Protein AF-A0A5B0G0V1-F1 (afdb_monomer)

Mean predicted aligned error: 10.92 Å

Secondary structure (DSSP, 8-state):
-------------PPPP------GGGS------------EEETTTEEES-TTHHHHHHHHHHHHHT-S--SSPPP-------TT--

pLDDT: mean 72.72, std 11.05, range [40.25, 87.12]

Foldseek 3Di:
DDDPPDDDPPPLQADDADDDADDPVPDDDLDDFFFFFDWFAFVVPDTRCPRCRPVVRQVVRCVVSVHDGDHPDDDDDDDDDDPRRD

Radius of gyration: 17.96 Å; Cα contacts (8 Å, |Δi|>4): 83; chains: 1; bounding box: 43×21×58 Å

Solvent-accessible surface area (backbone atoms only — not comparable to full-atom values): 5860 Å² total; per-residue (Å²): 142,91,87,85,88,79,81,74,87,75,70,80,77,57,57,80,64,88,80,62,93,70,64,75,92,81,56,84,82,88,68,94,68,78,53,78,51,77,49,41,26,48,66,58,74,44,71,48,52,45,53,45,18,64,43,51,12,50,53,48,19,22,59,75,68,72,52,93,69,68,75,89,80,81,89,84,87,85,88,84,88,49,92,64,48,62

Structure (mmCIF, N/CA/C/O backbone):
data_AF-A0A5B0G0V1-F1
#
_entry.id   AF-A0A5B0G0V1-F1
#
loop_
_atom_site.group_PDB
_atom_site.id
_atom_site.type_symbol
_atom_site.label_atom_id
_atom_site.label_alt_id
_atom_site.label_comp_id
_atom_site.label_asym_id
_atom_site.label_entity_id
_atom_site.label_seq_id
_atom_site.pdbx_PDB_ins_code
_atom_site.Cartn_x
_atom_site.Cartn_y
_atom_site.Cartn_z
_atom_site.occupancy
_atom_site.B_iso_or_equiv
_atom_site.auth_seq_id
_atom_site.auth_comp_id
_atom_site.auth_asym_id
_atom_site.auth_atom_id
_atom_site.pdbx_PDB_model_num
ATOM 1 N N . ALA A 1 1 ? 11.938 15.118 -42.056 1.00 40.25 1 ALA A N 1
ATOM 2 C CA . ALA A 1 1 ? 12.003 13.896 -41.233 1.00 40.25 1 ALA A CA 1
ATOM 3 C C . ALA A 1 1 ? 10.994 14.034 -40.096 1.00 40.25 1 ALA A C 1
ATOM 5 O O . ALA A 1 1 ? 11.270 14.721 -39.125 1.00 40.25 1 ALA A O 1
ATOM 6 N N . ALA A 1 2 ? 9.790 13.493 -40.277 1.00 50.12 2 ALA A N 1
ATOM 7 C CA . ALA A 1 2 ? 8.686 13.570 -39.321 1.00 50.12 2 ALA A CA 1
ATOM 8 C C . ALA A 1 2 ? 8.330 12.136 -38.920 1.00 50.12 2 ALA A C 1
ATOM 10 O O . ALA A 1 2 ? 7.624 11.461 -39.660 1.00 50.12 2 ALA A O 1
ATOM 11 N N . ALA A 1 3 ? 8.913 11.631 -37.832 1.00 51.59 3 ALA A N 1
ATOM 12 C CA . ALA A 1 3 ? 8.689 10.245 -37.411 1.00 51.59 3 ALA A CA 1
ATOM 13 C C . ALA A 1 3 ? 8.999 9.986 -35.925 1.00 51.59 3 ALA A C 1
ATOM 15 O O . ALA A 1 3 ? 9.527 8.932 -35.591 1.00 51.59 3 ALA A O 1
ATOM 16 N N . VAL A 1 4 ? 8.692 10.919 -35.016 1.00 55.28 4 VAL A N 1
ATOM 17 C CA . VAL A 1 4 ? 8.772 10.640 -33.565 1.00 55.28 4 VAL A CA 1
ATOM 18 C C . VAL A 1 4 ? 7.568 11.248 -32.835 1.00 55.28 4 VAL A C 1
ATOM 20 O O . VAL A 1 4 ? 7.695 12.073 -31.942 1.00 55.28 4 VAL A O 1
ATOM 23 N N . LEU A 1 5 ? 6.362 10.868 -33.256 1.00 57.12 5 LEU A N 1
ATOM 24 C CA . LEU A 1 5 ? 5.111 11.116 -32.528 1.00 57.12 5 LEU A CA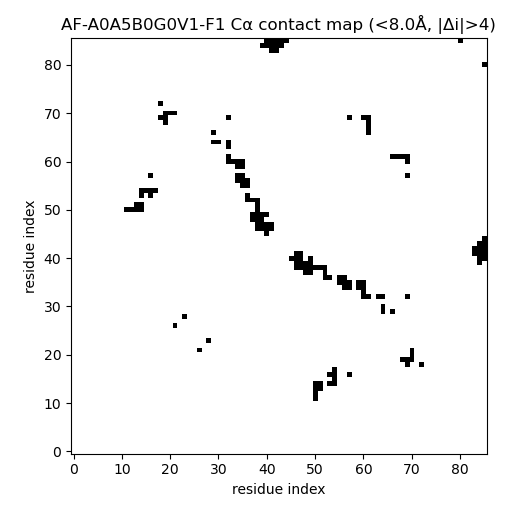 1
ATOM 25 C C . LEU A 1 5 ? 4.449 9.761 -32.292 1.00 57.12 5 LEU A C 1
ATOM 27 O O . LEU A 1 5 ? 3.542 9.363 -33.014 1.00 57.12 5 LEU A O 1
ATOM 31 N N . GLY A 1 6 ? 4.979 8.998 -31.341 1.00 57.31 6 GLY A N 1
ATOM 32 C CA . GLY A 1 6 ? 4.508 7.634 -31.132 1.00 57.31 6 GLY A CA 1
ATOM 33 C C . GLY A 1 6 ? 5.178 6.904 -29.982 1.00 57.31 6 GLY A C 1
ATOM 34 O O . GLY A 1 6 ? 5.476 5.728 -30.126 1.00 57.31 6 GLY A O 1
ATOM 35 N N . PHE A 1 7 ? 5.423 7.569 -28.851 1.00 55.28 7 PHE A N 1
ATOM 36 C CA . PHE A 1 7 ? 5.597 6.835 -27.600 1.00 55.28 7 PHE A CA 1
ATOM 37 C C . PHE A 1 7 ? 4.265 6.837 -26.868 1.00 55.28 7 PHE A C 1
ATOM 39 O O . PHE A 1 7 ? 3.832 7.817 -26.269 1.00 55.28 7 PHE A O 1
ATOM 46 N N . THR A 1 8 ? 3.592 5.711 -27.059 1.00 53.78 8 THR A N 1
ATOM 47 C CA . THR A 1 8 ? 2.414 5.225 -26.362 1.00 53.78 8 THR A CA 1
ATOM 48 C C . THR A 1 8 ? 2.327 5.751 -24.934 1.00 53.78 8 THR A C 1
ATOM 50 O O . THR A 1 8 ? 3.208 5.491 -24.114 1.00 53.78 8 THR A O 1
ATOM 53 N N . LEU A 1 9 ? 1.213 6.415 -24.631 1.00 54.41 9 LEU A N 1
ATOM 54 C CA . LEU A 1 9 ? 0.690 6.598 -23.282 1.00 54.41 9 LEU A CA 1
ATOM 55 C C . LEU A 1 9 ? 0.357 5.213 -22.695 1.00 54.41 9 LEU A C 1
ATOM 57 O O . LEU A 1 9 ? -0.806 4.857 -22.532 1.00 54.41 9 LEU A O 1
ATOM 61 N N . ALA A 1 10 ? 1.367 4.394 -22.406 1.00 51.91 10 ALA A N 1
ATOM 62 C CA . ALA A 1 10 ? 1.222 3.277 -21.490 1.00 51.91 10 ALA A CA 1
ATOM 63 C C . ALA A 1 10 ? 1.134 3.899 -20.095 1.00 51.91 10 ALA A C 1
ATOM 65 O O . ALA A 1 10 ? 2.118 3.985 -19.365 1.00 51.91 10 ALA A O 1
ATOM 66 N N . GLY A 1 11 ? -0.037 4.449 -19.769 1.00 48.03 11 GLY A N 1
ATOM 67 C CA . GLY A 1 11 ? -0.320 4.908 -18.422 1.00 48.03 11 GLY A CA 1
ATOM 68 C C . GLY A 1 11 ? -0.154 3.714 -17.495 1.00 48.03 11 GLY A C 1
ATOM 69 O O . GLY A 1 11 ? -0.913 2.752 -17.596 1.00 48.03 11 GLY A O 1
ATOM 70 N N . CYS A 1 12 ? 0.863 3.746 -16.634 1.00 54.84 12 CYS A N 1
ATOM 71 C CA . CYS A 1 12 ? 1.010 2.795 -15.543 1.00 54.84 12 CYS A CA 1
ATOM 72 C C . CYS A 1 12 ? -0.287 2.823 -14.733 1.00 54.84 12 CYS A C 1
ATOM 74 O O . CYS A 1 12 ? -0.544 3.772 -13.992 1.00 54.84 12 CYS A O 1
ATOM 76 N N . THR A 1 13 ? -1.145 1.820 -14.910 1.00 59.75 13 THR A N 1
ATOM 77 C CA . THR A 1 13 ? -2.404 1.758 -14.175 1.00 59.75 13 THR A CA 1
ATOM 78 C C . THR A 1 13 ? -2.069 1.324 -12.750 1.00 59.75 13 THR A C 1
ATOM 80 O O . THR A 1 13 ? -1.764 0.155 -12.502 1.00 59.75 13 THR A O 1
ATOM 83 N N . GLY A 1 14 ? -2.052 2.265 -11.808 1.00 60.81 14 GLY A N 1
ATOM 84 C CA . GLY A 1 14 ? -1.953 1.946 -10.385 1.00 60.81 14 GLY A CA 1
ATOM 85 C C . GLY A 1 14 ? -3.205 1.202 -9.919 1.00 60.81 14 GLY A C 1
ATOM 86 O O . GLY A 1 14 ? -4.306 1.457 -10.409 1.00 60.81 14 GLY A O 1
ATOM 87 N N . THR A 1 15 ? -3.061 0.268 -8.978 1.00 75.50 15 THR A N 1
ATOM 88 C CA . THR A 1 15 ? -4.231 -0.380 -8.374 1.00 75.50 15 THR A CA 1
ATOM 89 C C . THR A 1 15 ? -4.986 0.641 -7.525 1.00 75.50 15 THR A C 1
ATOM 91 O O . THR A 1 15 ? -4.420 1.212 -6.592 1.00 75.50 15 THR A O 1
ATOM 94 N N . ALA A 1 16 ? -6.264 0.866 -7.841 1.00 70.56 16 ALA A N 1
ATOM 95 C CA . ALA A 1 16 ? -7.116 1.758 -7.065 1.00 70.56 16 ALA A CA 1
ATOM 96 C C . ALA A 1 16 ? -7.308 1.211 -5.642 1.00 70.56 16 ALA A C 1
ATOM 98 O O . ALA A 1 16 ? -7.674 0.049 -5.452 1.00 70.56 16 ALA A O 1
ATOM 99 N N . MET A 1 17 ? -7.065 2.059 -4.643 1.00 73.38 17 MET A N 1
ATOM 100 C CA . MET A 1 17 ? -7.320 1.731 -3.244 1.00 73.38 17 MET A CA 1
ATOM 101 C C . MET A 1 17 ? -8.832 1.702 -3.004 1.00 73.38 17 MET A C 1
ATOM 103 O O . MET A 1 17 ? -9.538 2.636 -3.386 1.00 73.38 17 MET A O 1
ATOM 107 N N . LYS A 1 18 ? -9.343 0.641 -2.372 1.00 73.25 18 LYS A N 1
ATOM 108 C CA . LYS A 1 18 ? -10.760 0.569 -2.005 1.00 73.25 18 LYS A CA 1
ATOM 109 C C . LYS A 1 18 ? -10.956 1.316 -0.693 1.00 73.25 18 LYS A C 1
ATOM 111 O O . LYS A 1 18 ? -10.588 0.825 0.371 1.00 73.25 18 LYS A O 1
ATOM 116 N N . THR A 1 19 ? -11.517 2.514 -0.766 1.00 68.94 19 THR A N 1
ATOM 117 C CA . THR A 1 19 ? -12.022 3.228 0.406 1.00 68.94 19 THR A CA 1
ATOM 118 C C . THR A 1 19 ? -13.515 2.963 0.514 1.00 68.94 19 THR A C 1
ATOM 120 O O . THR A 1 19 ? -14.256 3.096 -0.457 1.00 68.94 19 THR A O 1
ATOM 123 N N . GLN A 1 20 ? -13.961 2.531 1.687 1.00 68.69 20 GLN A N 1
ATOM 124 C CA . GLN A 1 20 ? -15.381 2.422 1.987 1.00 68.69 20 GLN A CA 1
ATOM 125 C C . GLN A 1 20 ? -15.710 3.465 3.048 1.00 68.69 20 GLN A C 1
ATOM 127 O O . GLN A 1 20 ? -15.014 3.583 4.057 1.00 68.69 20 GLN A O 1
ATOM 132 N N . GLN A 1 21 ? -16.740 4.260 2.777 1.00 65.44 21 GLN A N 1
ATOM 13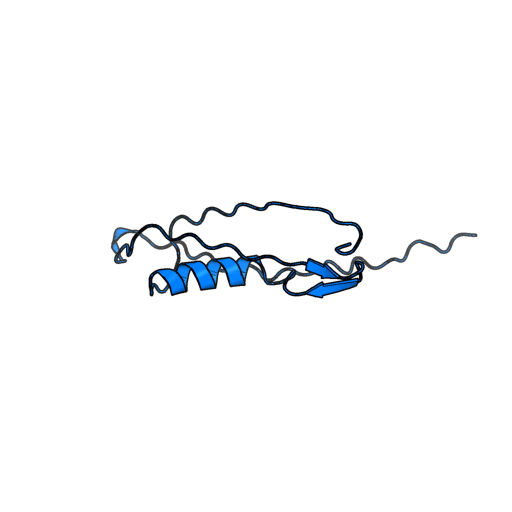3 C CA . GLN A 1 21 ? -17.254 5.242 3.718 1.00 65.44 21 GLN A CA 1
ATOM 134 C C . GLN A 1 21 ? -18.220 4.509 4.649 1.00 65.44 21 GLN A C 1
ATOM 136 O O . GLN A 1 21 ? -19.352 4.218 4.268 1.00 65.44 21 GLN A O 1
ATOM 141 N N . TYR A 1 22 ? -17.757 4.172 5.847 1.00 70.00 22 TYR A N 1
ATOM 142 C CA . TYR A 1 22 ? -18.586 3.523 6.855 1.00 70.00 22 TYR A CA 1
ATOM 143 C C . TYR A 1 22 ? -19.147 4.553 7.832 1.00 70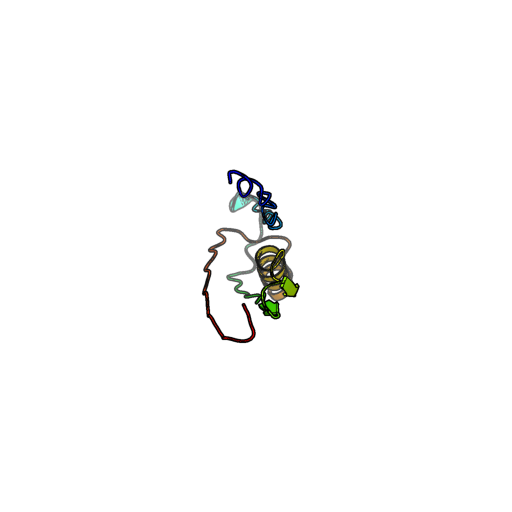.00 22 TYR A C 1
ATOM 145 O O . TYR A 1 22 ? -18.432 5.456 8.270 1.00 70.00 22 TYR A O 1
ATOM 153 N N . ASP A 1 23 ? -20.422 4.406 8.185 1.00 64.06 23 ASP A N 1
ATOM 154 C CA . ASP A 1 23 ? -21.037 5.198 9.244 1.00 64.06 23 ASP A CA 1
ATOM 155 C C . ASP A 1 23 ? -20.491 4.733 10.600 1.00 64.06 23 ASP A C 1
ATOM 157 O O . ASP A 1 23 ? -20.609 3.560 10.958 1.00 64.06 23 ASP A O 1
ATOM 161 N N . ALA A 1 24 ? -19.875 5.644 11.356 1.00 65.38 24 ALA A N 1
ATOM 162 C CA . ALA A 1 24 ? -19.220 5.331 12.625 1.00 65.38 24 ALA A CA 1
ATOM 163 C C . ALA A 1 24 ? -20.169 4.721 13.677 1.00 65.38 24 ALA A C 1
ATOM 165 O O . ALA A 1 24 ? -19.694 4.101 14.625 1.00 65.38 24 ALA A O 1
ATOM 166 N N . SER A 1 25 ? -21.490 4.862 13.515 1.00 68.88 25 SER A N 1
ATOM 167 C CA . SER A 1 25 ? -22.490 4.269 14.412 1.00 68.88 25 SER A CA 1
ATOM 168 C C . SER A 1 25 ? -22.663 2.752 14.254 1.00 68.88 25 SER A C 1
ATOM 170 O O . SER A 1 25 ? -23.220 2.115 15.146 1.00 68.88 25 SER A O 1
ATOM 172 N N . GLN A 1 26 ? -22.186 2.162 13.151 1.00 69.06 26 GLN A N 1
ATOM 173 C CA . GLN A 1 26 ? -22.414 0.747 12.820 1.00 69.06 26 GLN A CA 1
ATOM 174 C C . GLN A 1 26 ? -21.182 -0.152 13.015 1.00 69.06 26 GLN A C 1
ATOM 176 O O . GLN A 1 26 ? -21.270 -1.354 12.773 1.00 69.06 26 GLN A O 1
ATOM 181 N N . TYR A 1 27 ? -20.040 0.395 13.452 1.00 66.19 27 TYR A N 1
ATOM 182 C CA . TYR A 1 27 ? -18.772 -0.343 13.507 1.00 66.19 27 TYR A CA 1
ATOM 183 C C . TYR A 1 27 ? -18.008 -0.119 14.812 1.00 66.19 27 TYR A C 1
ATOM 185 O O . TYR A 1 27 ? -17.996 0.970 15.383 1.00 66.19 27 TYR A O 1
ATOM 193 N N . THR A 1 28 ? -17.312 -1.160 15.273 1.00 71.38 28 THR A N 1
ATOM 194 C CA . THR A 1 28 ? -16.405 -1.064 16.421 1.00 71.38 28 THR A CA 1
ATOM 195 C C . THR A 1 28 ? -15.083 -0.440 15.986 1.00 71.38 28 THR A C 1
ATOM 197 O O . THR A 1 28 ? -14.329 -1.020 15.206 1.00 71.38 28 THR A O 1
ATOM 200 N N . VAL A 1 29 ? -14.778 0.747 16.509 1.00 76.44 29 VAL A N 1
ATOM 201 C CA . VAL A 1 29 ? -13.503 1.422 16.251 1.00 76.44 29 VAL A CA 1
ATOM 202 C C . VAL A 1 29 ? -12.392 0.712 17.028 1.00 76.44 29 VAL A C 1
ATOM 204 O O . VAL A 1 29 ? -12.278 0.855 18.242 1.00 76.44 29 VAL A O 1
ATOM 207 N N . LEU A 1 30 ? -11.552 -0.039 16.313 1.00 75.81 30 LEU A N 1
ATOM 208 C CA . LEU A 1 30 ? -10.411 -0.782 16.876 1.00 75.81 30 LEU A CA 1
ATOM 209 C C . LEU A 1 30 ? -9.215 0.123 17.249 1.00 75.81 30 LEU A C 1
ATOM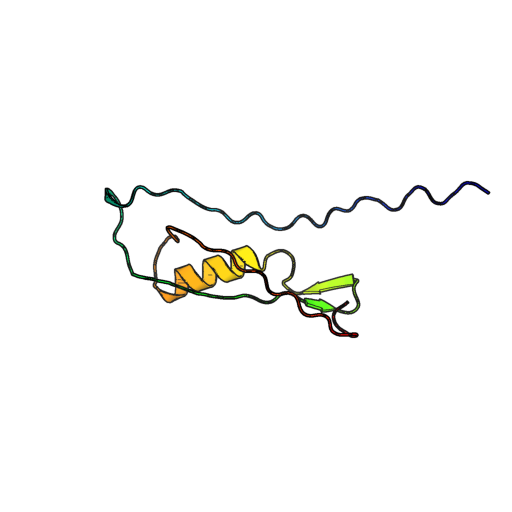 211 O O . LEU A 1 30 ? -8.268 -0.326 17.893 1.00 75.81 30 LEU A O 1
ATOM 215 N N . GLY A 1 31 ? -9.255 1.401 16.859 1.00 79.06 31 GLY A N 1
ATOM 216 C CA . GLY A 1 31 ? -8.235 2.413 17.152 1.00 79.06 31 GLY A CA 1
ATOM 217 C C . GLY A 1 31 ? -7.495 2.920 15.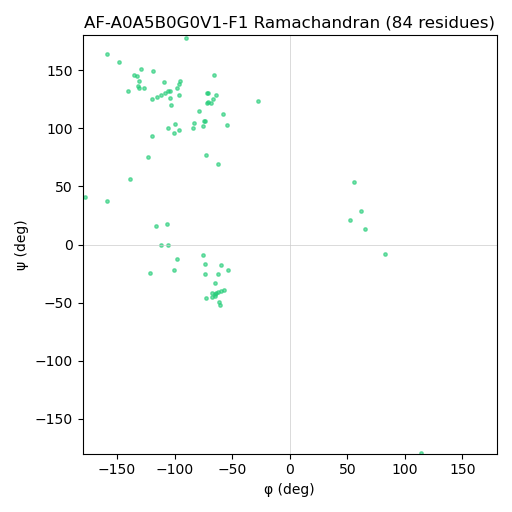910 1.00 79.06 31 GLY A C 1
ATOM 218 O O . GLY A 1 31 ? -7.779 2.515 14.785 1.00 79.06 31 GLY A O 1
ATOM 219 N N . HIS A 1 32 ? -6.542 3.836 16.114 1.00 81.62 32 HIS A N 1
ATOM 220 C CA . HIS A 1 32 ? -5.727 4.383 15.027 1.00 81.62 32 HIS A CA 1
ATOM 221 C C . HIS A 1 32 ? -4.733 3.330 14.519 1.00 81.62 32 HIS A C 1
ATOM 223 O O . HIS A 1 32 ? -4.027 2.700 15.314 1.00 81.62 32 HIS A O 1
ATOM 229 N N . SER A 1 33 ? -4.684 3.143 13.201 1.00 76.75 33 SER A N 1
ATOM 230 C CA . SER A 1 33 ? -3.734 2.252 12.542 1.00 76.75 33 SER A CA 1
ATOM 231 C C . SER A 1 33 ? -2.985 2.999 11.452 1.00 76.75 33 SER A C 1
ATOM 233 O O . SER A 1 33 ? -3.594 3.710 10.655 1.00 76.75 33 SER A O 1
ATOM 235 N N . GLU A 1 34 ? -1.673 2.802 11.411 1.00 82.00 34 GLU A N 1
ATOM 236 C CA . GLU A 1 34 ? -0.778 3.391 10.428 1.00 82.00 34 GLU A CA 1
ATOM 237 C C . GLU A 1 34 ? 0.103 2.283 9.852 1.00 82.00 34 GLU A C 1
ATOM 239 O O . GLU A 1 34 ? 0.636 1.447 10.585 1.00 82.00 34 GLU A O 1
ATOM 244 N N . ALA A 1 35 ? 0.259 2.273 8.532 1.00 83.50 35 ALA A N 1
ATOM 245 C CA . ALA A 1 35 ? 1.250 1.449 7.867 1.00 83.50 35 ALA A CA 1
ATOM 246 C C . ALA A 1 35 ? 1.745 2.141 6.598 1.00 83.50 35 ALA A C 1
ATOM 248 O O . ALA A 1 35 ? 1.069 2.986 6.011 1.00 83.50 35 ALA A O 1
ATOM 249 N N . SER A 1 36 ? 2.942 1.754 6.170 1.00 84.50 36 SER A N 1
ATOM 250 C CA . SER A 1 36 ? 3.589 2.273 4.971 1.00 84.50 36 SER A CA 1
ATOM 251 C C . SER A 1 36 ? 4.067 1.123 4.091 1.00 84.50 36 SER A C 1
ATOM 253 O O . SER A 1 36 ? 4.369 0.029 4.570 1.00 84.50 36 SER A O 1
ATOM 255 N N . ALA A 1 37 ? 4.124 1.365 2.784 1.00 84.38 37 ALA A N 1
ATOM 256 C CA . ALA A 1 37 ? 4.685 0.421 1.833 1.00 84.38 37 ALA A CA 1
ATOM 257 C C . ALA A 1 37 ? 5.490 1.162 0.767 1.00 84.38 37 ALA A C 1
ATOM 259 O O . ALA A 1 37 ? 5.023 2.131 0.169 1.00 84.38 37 ALA A O 1
ATOM 260 N N . THR A 1 38 ? 6.696 0.661 0.515 1.00 83.69 38 THR A N 1
ATOM 261 C CA . THR A 1 38 ? 7.603 1.200 -0.498 1.00 83.69 38 THR A CA 1
ATOM 262 C C . THR A 1 38 ? 7.459 0.420 -1.799 1.00 83.69 38 THR A C 1
ATOM 264 O O . THR A 1 38 ? 7.307 -0.810 -1.794 1.00 83.69 38 THR A O 1
ATOM 267 N N . GLY A 1 39 ? 7.518 1.158 -2.902 1.00 83.19 39 GLY A N 1
ATOM 268 C CA . GLY A 1 39 ? 7.719 0.642 -4.246 1.00 83.19 39 GLY A CA 1
ATOM 269 C C . GLY A 1 39 ? 9.001 1.222 -4.834 1.00 83.19 39 GLY A C 1
ATOM 270 O O . GLY A 1 39 ? 9.411 2.322 -4.460 1.00 83.19 39 GLY A O 1
ATOM 271 N N . ILE A 1 40 ? 9.652 0.456 -5.704 1.00 83.88 40 ILE A N 1
ATOM 272 C CA . ILE A 1 40 ? 10.926 0.810 -6.333 1.00 83.88 40 ILE A CA 1
ATOM 273 C C . ILE A 1 40 ? 10.811 0.580 -7.840 1.00 83.88 40 ILE A C 1
ATOM 275 O O . ILE A 1 40 ? 10.250 -0.426 -8.270 1.00 83.88 40 ILE A O 1
ATOM 279 N N . MET A 1 41 ? 11.387 1.479 -8.639 1.00 80.44 41 MET A N 1
ATOM 280 C CA . MET A 1 41 ? 11.608 1.271 -10.071 1.00 80.44 41 MET A CA 1
ATOM 281 C C . MET A 1 41 ? 13.066 0.873 -10.291 1.00 80.44 41 MET A C 1
ATOM 283 O O . MET A 1 41 ? 13.943 1.721 -10.337 1.00 80.44 41 MET A O 1
ATOM 287 N N . LEU A 1 42 ? 13.369 -0.416 -10.393 1.00 75.94 42 LEU A N 1
ATOM 288 C CA . LEU A 1 42 ? 14.750 -0.836 -10.622 1.00 75.94 42 LEU A CA 1
ATOM 289 C C . LEU A 1 42 ? 15.163 -0.478 -12.059 1.00 75.94 42 LEU A C 1
ATOM 291 O O . LEU A 1 42 ? 14.511 -0.920 -13.012 1.00 75.94 42 LEU A O 1
ATOM 295 N N . LEU A 1 43 ? 16.233 0.318 -12.198 1.00 76.88 43 LEU A N 1
ATOM 296 C CA . LEU A 1 43 ? 16.759 0.814 -13.482 1.00 76.88 43 LEU A CA 1
ATOM 297 C C . LEU A 1 43 ? 15.700 1.494 -14.377 1.00 76.88 43 LEU A C 1
ATOM 299 O O . LEU A 1 43 ? 15.841 1.499 -15.598 1.00 76.88 43 LEU A O 1
ATOM 303 N N . GLY A 1 44 ? 14.590 1.964 -13.797 1.00 72.25 44 GLY A N 1
ATOM 304 C CA . GLY A 1 44 ? 13.567 2.737 -14.511 1.00 72.25 44 GLY A CA 1
ATOM 305 C C . GLY A 1 44 ? 12.547 1.939 -15.282 1.00 72.25 44 GLY A C 1
ATOM 306 O O . GLY A 1 44 ? 11.554 2.495 -15.746 1.00 72.25 44 GLY A O 1
ATOM 307 N N . VAL A 1 45 ? 12.761 0.630 -15.394 1.00 73.00 45 VAL A N 1
ATOM 308 C CA . VAL A 1 45 ? 11.949 -0.234 -16.257 1.00 73.00 45 VAL A CA 1
ATOM 309 C C . VAL A 1 45 ? 11.271 -1.353 -15.475 1.00 73.00 45 VAL A C 1
ATOM 311 O O . VAL A 1 45 ? 10.229 -1.844 -15.898 1.00 73.00 45 VAL A O 1
ATOM 314 N N . ILE A 1 46 ? 11.816 -1.754 -14.324 1.00 78.75 46 ILE A N 1
ATOM 315 C CA . ILE A 1 46 ? 11.298 -2.891 -13.556 1.00 78.75 46 ILE A CA 1
ATOM 316 C C . ILE A 1 46 ? 10.556 -2.373 -12.310 1.00 78.75 46 ILE A C 1
ATOM 318 O O . ILE A 1 46 ? 11.200 -2.041 -11.310 1.00 78.75 46 ILE A O 1
ATOM 322 N N . PRO A 1 47 ? 9.209 -2.301 -12.326 1.00 77.75 47 PRO A N 1
ATOM 323 C CA . PRO A 1 47 ? 8.420 -1.892 -11.168 1.00 77.75 47 PRO A CA 1
ATOM 324 C C . PRO A 1 47 ? 8.368 -3.011 -10.121 1.00 77.75 47 PRO A C 1
ATOM 326 O O . PRO A 1 47 ? 7.637 -3.990 -10.263 1.00 77.75 47 PRO A O 1
ATOM 329 N N . ILE A 1 48 ? 9.095 -2.849 -9.019 1.00 79.75 48 ILE A N 1
ATOM 330 C CA . ILE A 1 48 ? 9.069 -3.764 -7.875 1.00 79.75 48 ILE A CA 1
ATOM 331 C C . ILE A 1 48 ? 8.165 -3.166 -6.797 1.00 79.75 48 ILE A C 1
ATOM 333 O O . ILE A 1 48 ? 8.527 -2.214 -6.107 1.00 79.75 48 ILE A O 1
ATOM 337 N N . GLY A 1 49 ? 6.951 -3.704 -6.658 1.00 78.50 49 GLY A N 1
ATOM 338 C CA . GLY A 1 49 ? 6.000 -3.269 -5.625 1.00 78.50 49 GLY A CA 1
ATOM 339 C C . GLY A 1 49 ? 5.499 -1.823 -5.770 1.00 78.50 49 GLY A C 1
ATOM 340 O O . GLY A 1 49 ? 4.907 -1.297 -4.830 1.00 78.50 49 GLY A O 1
ATOM 341 N N . GLN A 1 50 ? 5.733 -1.188 -6.926 1.00 77.94 50 GLN A N 1
ATOM 342 C CA . GLN A 1 50 ? 5.344 0.194 -7.238 1.00 77.94 50 GLN A CA 1
ATOM 343 C C . GLN A 1 50 ? 3.831 0.332 -7.459 1.00 77.94 50 GLN A C 1
ATOM 345 O O . GLN A 1 50 ? 3.196 1.214 -6.886 1.00 77.94 50 GLN A O 1
ATOM 350 N N . ASN A 1 51 ? 3.236 -0.575 -8.239 1.00 79.50 51 ASN A N 1
ATOM 351 C CA . ASN A 1 51 ? 1.852 -0.436 -8.712 1.00 79.50 51 ASN A CA 1
ATOM 352 C C . ASN A 1 51 ? 0.794 -0.675 -7.624 1.00 79.50 51 ASN A C 1
ATOM 354 O O . ASN A 1 51 ? -0.317 -0.157 -7.723 1.00 79.50 51 ASN A O 1
ATOM 358 N N . ASN A 1 52 ? 1.131 -1.448 -6.589 1.00 81.50 52 ASN A N 1
ATOM 359 C CA . ASN A 1 52 ? 0.222 -1.839 -5.509 1.00 81.50 52 ASN A CA 1
ATOM 360 C C . ASN A 1 52 ? 0.640 -1.287 -4.136 1.00 81.50 52 ASN A C 1
ATOM 362 O O . ASN A 1 52 ? 0.150 -1.765 -3.114 1.00 81.50 52 ASN A O 1
ATOM 366 N N . ARG A 1 53 ? 1.536 -0.288 -4.086 1.00 84.12 53 ARG A N 1
ATOM 367 C CA . ARG A 1 53 ? 2.055 0.263 -2.821 1.00 84.12 53 ARG A CA 1
ATOM 368 C C . ARG A 1 53 ? 0.948 0.775 -1.893 1.00 84.12 53 ARG A C 1
ATOM 370 O O . ARG A 1 53 ? 0.988 0.498 -0.703 1.00 84.12 53 ARG A O 1
ATOM 377 N N . PHE A 1 54 ? -0.087 1.422 -2.430 1.00 83.06 54 PHE A N 1
ATOM 378 C CA . PHE A 1 54 ? -1.207 1.931 -1.626 1.00 83.06 54 PHE A CA 1
ATOM 379 C C . PHE A 1 54 ? -2.053 0.822 -1.020 1.00 83.06 54 PHE A C 1
ATOM 381 O O . PHE A 1 54 ? -2.343 0.860 0.170 1.00 83.06 54 PHE A O 1
ATOM 388 N N . VAL A 1 55 ? -2.387 -0.196 -1.814 1.00 85.25 55 VAL A N 1
ATOM 389 C CA . VAL A 1 55 ? -3.160 -1.352 -1.344 1.00 85.25 55 VAL A CA 1
ATOM 390 C C . VAL A 1 55 ? -2.368 -2.132 -0.301 1.00 85.25 55 VAL A C 1
ATOM 392 O O . VAL A 1 55 ? -2.895 -2.457 0.751 1.00 85.25 55 VAL A O 1
ATOM 395 N N . ARG A 1 56 ? -1.064 -2.335 -0.520 1.00 87.12 56 ARG A N 1
ATOM 396 C CA . ARG A 1 56 ? -0.190 -2.993 0.462 1.00 87.12 56 ARG A CA 1
ATOM 397 C C . ARG A 1 56 ? -0.083 -2.215 1.771 1.00 87.12 56 ARG A C 1
ATOM 399 O O . ARG A 1 56 ? -0.067 -2.833 2.831 1.00 87.12 56 ARG A O 1
ATOM 406 N N . ALA A 1 57 ? 0.011 -0.887 1.705 1.00 85.88 57 ALA A N 1
ATOM 407 C CA . ALA A 1 57 ? 0.007 -0.043 2.897 1.00 85.88 57 ALA A CA 1
ATOM 408 C C . ALA A 1 57 ? -1.344 -0.135 3.626 1.00 85.88 57 ALA A C 1
ATOM 410 O O . ALA A 1 57 ? -1.372 -0.317 4.839 1.00 85.88 57 ALA A O 1
ATOM 411 N N . GLN A 1 58 ? -2.458 -0.091 2.890 1.00 83.69 58 GLN A N 1
ATOM 412 C CA . GLN A 1 58 ? -3.802 -0.247 3.444 1.00 83.69 58 GLN A CA 1
ATOM 413 C C . GLN A 1 58 ? -3.989 -1.617 4.118 1.00 83.69 58 GLN A C 1
ATOM 415 O O . GLN A 1 58 ? -4.355 -1.668 5.290 1.00 83.69 58 GLN A O 1
ATOM 420 N N . ASP A 1 59 ? -3.676 -2.714 3.427 1.00 86.12 59 ASP A N 1
ATOM 421 C CA . ASP A 1 59 ? -3.793 -4.081 3.950 1.00 86.12 59 ASP A CA 1
ATOM 422 C C . ASP A 1 59 ? -2.921 -4.288 5.194 1.00 86.12 59 ASP A C 1
ATOM 424 O O . ASP A 1 59 ? -3.345 -4.915 6.166 1.00 86.12 59 ASP A O 1
ATOM 428 N N . ALA A 1 60 ? -1.705 -3.730 5.199 1.00 85.62 60 ALA A N 1
ATOM 429 C CA . ALA A 1 60 ? -0.819 -3.783 6.356 1.00 85.62 60 ALA A CA 1
ATOM 430 C C . ALA A 1 60 ? -1.406 -3.034 7.563 1.00 85.62 60 ALA A C 1
ATOM 432 O O . ALA A 1 60 ? -1.347 -3.551 8.679 1.00 85.62 60 ALA A O 1
ATOM 433 N N . ALA A 1 61 ? -2.016 -1.863 7.351 1.00 85.06 61 ALA A N 1
ATOM 434 C CA . ALA A 1 61 ? -2.664 -1.102 8.418 1.00 85.06 61 ALA A CA 1
ATOM 435 C C . ALA A 1 61 ? -3.903 -1.831 8.961 1.00 85.06 61 ALA A C 1
ATOM 437 O O . ALA A 1 61 ? -4.098 -1.895 10.175 1.00 85.06 61 ALA A O 1
ATOM 438 N N . ILE A 1 62 ? -4.718 -2.427 8.090 1.00 85.38 62 ILE A N 1
ATOM 439 C CA . ILE A 1 62 ? -5.890 -3.219 8.488 1.00 85.38 62 ILE A CA 1
ATOM 440 C C . ILE A 1 62 ? -5.444 -4.425 9.331 1.00 8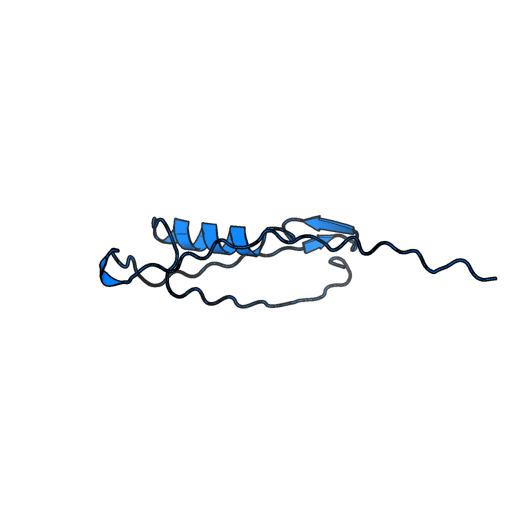5.38 62 ILE A C 1
ATOM 442 O O . ILE A 1 62 ? -5.914 -4.625 10.456 1.00 85.38 62 ILE A O 1
ATOM 446 N N . LYS A 1 63 ? -4.450 -5.175 8.837 1.00 84.94 63 LYS A N 1
ATOM 447 C CA . LYS A 1 63 ? -3.916 -6.367 9.506 1.00 84.94 63 LYS A CA 1
ATOM 448 C C . LYS A 1 63 ? -3.239 -6.051 10.841 1.00 84.94 63 LYS A C 1
ATOM 450 O O . LYS A 1 63 ? -3.337 -6.858 11.760 1.00 84.94 63 LYS A O 1
ATO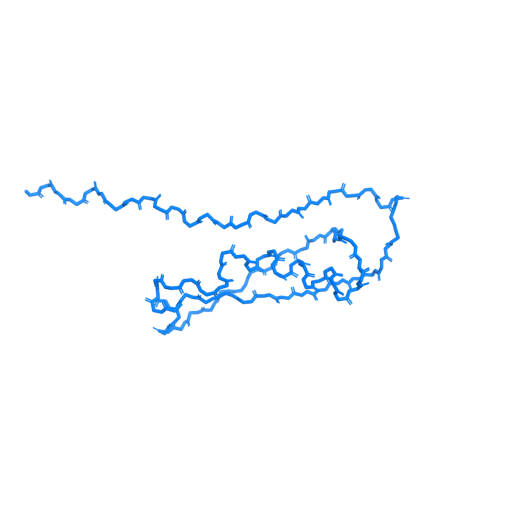M 455 N N . ALA A 1 64 ? -2.596 -4.890 10.985 1.00 84.19 64 ALA A N 1
ATOM 456 C CA . ALA A 1 64 ? -1.924 -4.490 12.226 1.00 84.19 64 ALA A CA 1
ATOM 457 C C . ALA A 1 64 ? -2.877 -4.358 13.428 1.00 84.19 64 ALA A C 1
ATOM 459 O O . ALA A 1 64 ? -2.442 -4.496 14.572 1.00 84.19 64 ALA A O 1
ATOM 460 N N . LYS A 1 65 ? -4.167 -4.100 13.183 1.00 81.38 65 LYS A N 1
ATOM 461 C CA . LYS A 1 65 ? -5.201 -4.015 14.227 1.00 81.38 65 LYS A CA 1
ATOM 462 C C . LYS A 1 65 ? -6.218 -5.152 14.181 1.00 81.38 65 LYS A C 1
ATOM 464 O O . LYS A 1 65 ? -7.108 -5.179 15.023 1.00 81.38 65 LYS A O 1
ATOM 469 N N . GLY A 1 66 ? -6.079 -6.082 13.234 1.00 79.50 66 GLY A N 1
ATOM 470 C CA . GLY A 1 66 ? -7.028 -7.180 13.044 1.00 79.50 66 GLY A CA 1
ATOM 471 C C . GLY A 1 66 ? -8.439 -6.705 12.687 1.00 79.50 66 GLY A C 1
ATOM 472 O O . GLY A 1 66 ? -9.401 -7.364 13.061 1.00 79.50 66 GLY A O 1
ATOM 473 N N . GLY A 1 67 ? -8.558 -5.544 12.035 1.00 76.81 67 GLY A N 1
ATOM 474 C CA . GLY A 1 67 ? -9.840 -5.023 11.560 1.00 76.81 67 GLY A CA 1
ATOM 475 C C . GLY A 1 67 ? -10.166 -5.481 10.144 1.00 76.81 67 GLY A C 1
ATOM 476 O O . GLY A 1 67 ? -9.344 -6.123 9.497 1.00 76.81 67 GLY A O 1
ATOM 477 N N . ASP A 1 68 ? -11.340 -5.088 9.651 1.00 78.69 68 ASP A N 1
ATOM 478 C CA . ASP A 1 68 ? -11.783 -5.384 8.279 1.00 78.69 68 ASP A CA 1
ATOM 479 C C . ASP A 1 68 ? -11.606 -4.192 7.325 1.00 78.69 68 ASP A C 1
ATOM 481 O O . ASP A 1 68 ? -11.524 -4.364 6.109 1.00 78.69 68 ASP A O 1
ATOM 485 N N . ALA A 1 69 ? -11.535 -2.965 7.859 1.00 77.62 69 ALA A N 1
ATOM 486 C CA . ALA A 1 69 ? -11.364 -1.759 7.059 1.00 77.62 69 ALA A CA 1
ATOM 487 C C . ALA A 1 69 ? -10.803 -0.564 7.844 1.00 77.62 69 ALA A C 1
ATOM 489 O O . ALA A 1 69 ? -10.837 -0.523 9.073 1.00 77.62 69 ALA A O 1
ATOM 490 N N . LEU A 1 70 ? -10.317 0.439 7.104 1.00 78.75 70 LEU A N 1
ATOM 491 C CA . LEU A 1 70 ? -9.898 1.734 7.644 1.00 78.75 70 LEU A CA 1
ATOM 492 C C . LEU A 1 70 ? -11.015 2.770 7.473 1.00 78.75 70 LEU A C 1
ATOM 494 O O . LEU A 1 70 ? -11.569 2.913 6.385 1.00 78.75 70 LEU A O 1
ATOM 498 N N . ILE A 1 71 ? -11.284 3.534 8.532 1.00 74.25 71 ILE A N 1
ATOM 499 C CA . ILE A 1 71 ? -12.188 4.693 8.537 1.00 74.25 71 ILE A CA 1
ATOM 500 C C . ILE A 1 71 ? -11.314 5.949 8.682 1.00 74.25 71 ILE A C 1
ATOM 502 O O . ILE A 1 71 ? -10.342 5.922 9.434 1.00 74.25 71 ILE A O 1
ATOM 506 N N . ASN A 1 72 ? -11.630 7.041 7.973 1.00 73.19 72 ASN A N 1
ATOM 507 C CA . ASN A 1 72 ? -10.815 8.271 7.937 1.00 73.19 72 ASN A CA 1
ATOM 508 C C . ASN A 1 72 ? -9.352 8.036 7.498 1.00 73.19 72 ASN A C 1
ATOM 510 O O . ASN A 1 72 ? -8.404 8.420 8.184 1.00 73.19 72 ASN A O 1
ATOM 514 N N . THR A 1 73 ? -9.149 7.400 6.342 1.00 75.50 73 THR A N 1
ATOM 515 C CA . THR A 1 73 ? -7.808 7.160 5.784 1.00 75.50 73 THR A CA 1
ATOM 516 C C . THR A 1 73 ? -7.116 8.459 5.378 1.00 75.50 73 THR A C 1
ATOM 518 O O . THR A 1 73 ? -7.637 9.192 4.537 1.00 75.50 73 THR A O 1
ATOM 521 N N . GLN A 1 74 ? -5.907 8.699 5.887 1.00 78.69 74 GLN A N 1
ATOM 522 C CA . GLN A 1 74 ? -5.001 9.717 5.354 1.00 78.69 74 GLN A CA 1
ATOM 523 C C . GLN A 1 74 ? -3.900 9.035 4.543 1.00 78.69 74 GLN A C 1
ATOM 525 O O . GLN A 1 74 ? -3.222 8.140 5.042 1.00 78.69 74 GLN A O 1
ATOM 530 N N . VAL A 1 75 ? -3.727 9.450 3.289 1.00 81.56 75 VAL A N 1
ATOM 531 C CA . VAL A 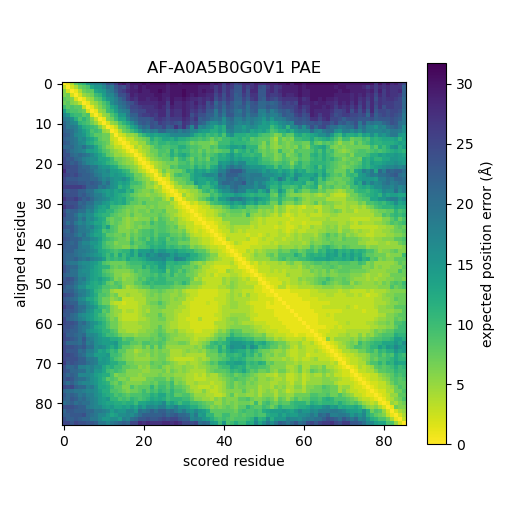1 75 ? -2.668 8.937 2.413 1.00 81.56 75 VAL A CA 1
ATOM 532 C C . VAL A 1 75 ? -1.565 9.983 2.335 1.00 81.56 75 VAL A C 1
ATOM 534 O O . VAL A 1 75 ? -1.813 11.108 1.907 1.00 81.56 75 VAL A O 1
ATOM 537 N N . GLN A 1 76 ? -0.351 9.615 2.745 1.00 81.12 76 GLN A N 1
ATOM 538 C CA . GLN A 1 76 ? 0.841 10.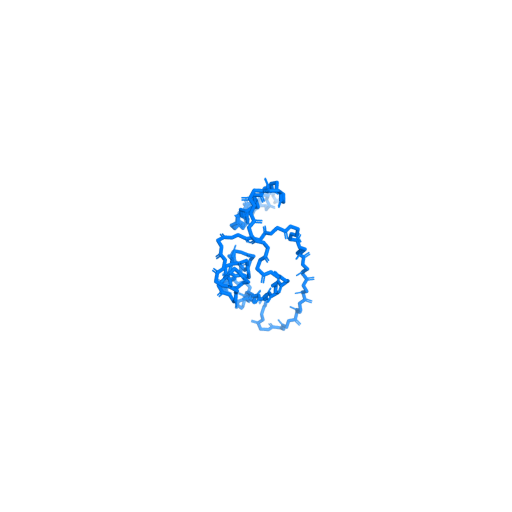445 2.576 1.00 81.12 76 GLN A CA 1
ATOM 539 C C . GLN A 1 76 ? 1.823 9.748 1.637 1.00 81.12 76 GLN A C 1
ATOM 541 O O . GLN A 1 76 ? 2.199 8.597 1.857 1.00 81.12 76 GLN A O 1
ATOM 546 N N . GLU A 1 77 ? 2.257 10.454 0.596 1.00 75.38 77 GLU A N 1
ATOM 547 C CA . GLU A 1 77 ? 3.306 9.988 -0.305 1.00 75.38 77 GLU A CA 1
ATOM 548 C C . GLU A 1 77 ? 4.618 10.714 -0.005 1.00 75.38 77 GLU A C 1
ATOM 550 O O . GLU A 1 77 ? 4.665 11.941 0.082 1.00 75.38 77 GLU A O 1
ATOM 555 N N . LYS A 1 78 ? 5.705 9.948 0.110 1.00 80.00 78 LYS A N 1
ATOM 556 C CA . LYS A 1 78 ? 7.069 10.479 0.141 1.00 80.00 78 LYS A CA 1
ATOM 557 C C . LYS A 1 78 ? 7.835 9.889 -1.030 1.00 80.00 78 LYS A C 1
ATOM 559 O O . LYS A 1 78 ? 7.900 8.670 -1.182 1.00 80.00 78 LYS A O 1
ATOM 564 N N . TRP A 1 79 ? 8.403 10.767 -1.844 1.00 74.44 79 TRP A N 1
ATOM 565 C CA . TRP A 1 79 ? 9.188 10.396 -3.010 1.00 74.44 79 TRP A CA 1
ATOM 566 C C . TRP A 1 79 ? 10.660 10.616 -2.709 1.00 74.44 79 TRP A C 1
ATOM 568 O O . TRP A 1 79 ? 11.053 11.659 -2.189 1.00 74.44 79 TRP A O 1
ATOM 578 N N . PHE A 1 80 ? 11.468 9.617 -3.029 1.00 73.25 80 PHE A N 1
ATOM 579 C CA . PHE A 1 80 ? 12.911 9.689 -2.912 1.00 73.25 80 PHE A CA 1
ATOM 580 C C . PHE A 1 80 ? 13.509 9.191 -4.223 1.00 73.25 80 PHE A C 1
ATOM 582 O O . PHE A 1 80 ? 13.035 8.208 -4.794 1.00 73.25 80 PHE A O 1
ATOM 589 N N . TRP A 1 81 ? 14.517 9.907 -4.711 1.00 60.75 81 TRP A N 1
ATOM 590 C CA . TRP A 1 81 ? 15.213 9.575 -5.943 1.00 60.75 81 TRP A CA 1
ATOM 591 C C . TRP A 1 81 ? 16.606 9.053 -5.609 1.00 60.75 81 TRP A C 1
ATOM 593 O O . TRP A 1 81 ? 17.351 9.684 -4.859 1.00 60.75 81 TRP A O 1
ATOM 603 N N . ALA A 1 82 ? 16.957 7.909 -6.185 1.00 69.50 82 ALA A N 1
ATOM 604 C CA . ALA A 1 82 ? 18.323 7.415 -6.202 1.00 69.50 82 ALA A CA 1
ATOM 605 C C . ALA A 1 82 ? 18.660 6.968 -7.619 1.00 69.50 82 ALA A C 1
ATOM 607 O O . ALA A 1 82 ? 17.817 6.391 -8.301 1.00 69.50 82 ALA A O 1
ATOM 608 N N . TRP A 1 83 ? 19.912 7.166 -8.019 1.00 61.84 83 TRP A N 1
ATOM 609 C CA . TRP A 1 83 ? 20.420 6.864 -9.360 1.00 61.84 83 TRP A CA 1
ATOM 610 C C . TRP A 1 83 ? 20.181 5.421 -9.850 1.00 61.84 83 TRP A C 1
ATOM 612 O O . TRP A 1 83 ? 20.193 5.188 -11.050 1.00 61.84 83 TRP A O 1
ATOM 622 N N . VAL A 1 84 ? 19.973 4.456 -8.946 1.00 60.88 84 VAL A N 1
ATOM 623 C CA . VAL A 1 84 ? 19.731 3.031 -9.270 1.00 60.88 84 VAL A CA 1
ATOM 624 C C . VAL A 1 84 ? 18.229 2.672 -9.260 1.00 60.88 84 VAL A C 1
ATOM 626 O O . VAL A 1 84 ? 17.833 1.596 -9.708 1.00 60.88 84 VAL A O 1
ATOM 629 N N . LEU A 1 85 ? 17.384 3.567 -8.734 1.00 60.78 85 LEU A N 1
ATOM 630 C CA . LEU A 1 85 ? 15.947 3.366 -8.495 1.00 60.78 85 LEU A CA 1
ATOM 631 C C . LEU A 1 85 ? 15.062 4.142 -9.488 1.00 60.78 85 LEU A C 1
ATOM 633 O O . LEU A 1 85 ? 13.880 4.364 -9.209 1.00 60.78 85 LEU A O 1
ATOM 637 N N . ASN A 1 86 ? 15.639 4.566 -10.614 1.00 51.06 86 ASN A N 1
ATOM 638 C CA . ASN A 1 86 ? 14.975 5.234 -11.730 1.00 51.06 86 ASN A CA 1
ATOM 639 C C . ASN A 1 86 ? 15.487 4.703 -13.055 1.00 51.06 86 ASN A C 1
ATOM 641 O O . ASN A 1 86 ? 16.485 3.951 -13.045 1.00 51.06 86 ASN A O 1
#

Sequence (86 aa):
AAAVLGFTLAGCTGTAMKTQQYDASQYTVLGHSEASATGIMLLGVIPIGQNNRFVRAQDAAIKAKGGDALINTQVQEKWFWAWVLN